Protein AF-A0A8T8S8I2-F1 (afdb_monomer_lite)

Structure (mmCIF, N/CA/C/O backbone):
data_AF-A0A8T8S8I2-F1
#
_entry.id   AF-A0A8T8S8I2-F1
#
loop_
_atom_site.group_PDB
_atom_site.id
_atom_site.type_symbol
_atom_site.label_atom_id
_atom_site.label_alt_id
_atom_site.label_comp_id
_atom_site.label_asym_id
_atom_site.label_entity_id
_atom_site.label_seq_id
_atom_site.pdbx_PDB_ins_code
_atom_site.Cartn_x
_atom_site.Cartn_y
_atom_site.Cartn_z
_atom_site.occupancy
_atom_site.B_iso_or_equiv
_atom_site.auth_seq_id
_atom_site.auth_comp_id
_atom_site.auth_asym_id
_atom_site.auth_atom_id
_atom_site.pdbx_PDB_model_num
ATOM 1 N N . MET A 1 1 ? 9.581 12.743 25.520 1.00 59.03 1 MET A N 1
ATOM 2 C CA . MET A 1 1 ? 9.947 11.608 24.639 1.00 59.03 1 MET A CA 1
ATOM 3 C C . MET A 1 1 ? 9.225 10.308 24.997 1.00 59.03 1 MET A C 1
ATOM 5 O O . MET A 1 1 ? 8.678 9.702 24.091 1.00 59.03 1 MET A O 1
ATOM 9 N N . GLN A 1 2 ? 9.148 9.907 26.272 1.00 69.62 2 GLN A N 1
ATOM 10 C CA . GLN A 1 2 ? 8.535 8.633 26.702 1.00 69.62 2 GLN A CA 1
ATOM 11 C C . GLN A 1 2 ? 7.046 8.480 26.317 1.00 69.62 2 GLN A C 1
ATOM 13 O O . GLN A 1 2 ? 6.654 7.479 25.734 1.00 69.62 2 GLN A O 1
ATOM 18 N N . LEU A 1 3 ? 6.253 9.548 26.459 1.00 76.06 3 LEU A N 1
ATOM 19 C CA . LEU A 1 3 ? 4.838 9.580 26.046 1.00 76.06 3 LEU A CA 1
ATOM 20 C C . LEU A 1 3 ? 4.598 9.309 24.545 1.00 76.06 3 LEU A C 1
ATOM 22 O O . LEU A 1 3 ? 3.548 8.788 24.175 1.00 76.06 3 LEU A O 1
ATOM 26 N N . LEU A 1 4 ? 5.549 9.663 23.669 1.00 72.94 4 LEU A N 1
ATOM 27 C CA . LEU A 1 4 ? 5.445 9.403 22.225 1.00 72.94 4 LEU A CA 1
ATOM 28 C C . LEU A 1 4 ? 5.717 7.931 21.903 1.00 72.94 4 LEU A C 1
ATOM 30 O O . LEU A 1 4 ? 5.032 7.356 21.061 1.0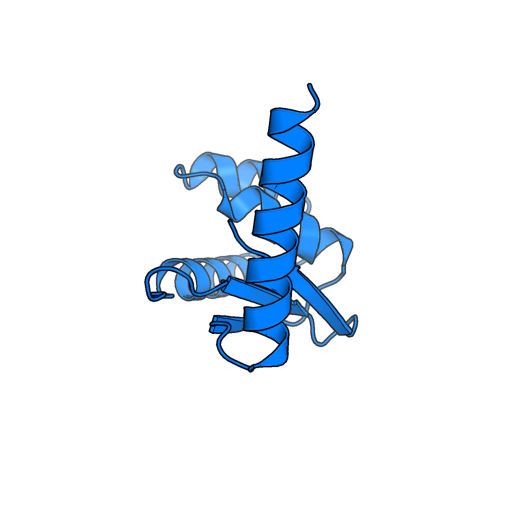0 72.94 4 LEU A O 1
ATOM 34 N N . GLN A 1 5 ? 6.677 7.320 22.598 1.00 73.44 5 GLN A N 1
ATOM 35 C CA . GLN A 1 5 ? 6.989 5.898 22.455 1.00 73.44 5 GLN A CA 1
ATOM 36 C C . GLN A 1 5 ? 5.830 5.027 22.959 1.00 73.44 5 GLN A C 1
ATOM 38 O O . GLN A 1 5 ? 5.426 4.098 22.266 1.00 73.44 5 GLN A O 1
ATOM 43 N N . ASP A 1 6 ? 5.212 5.393 24.085 1.00 78.00 6 ASP A N 1
ATOM 44 C CA . ASP A 1 6 ? 4.056 4.670 24.634 1.00 78.00 6 ASP A CA 1
ATOM 45 C C . ASP A 1 6 ? 2.813 4.768 23.742 1.00 78.00 6 ASP A C 1
ATOM 47 O O . ASP A 1 6 ? 1.999 3.842 23.694 1.00 78.00 6 ASP A O 1
ATOM 51 N N . LYS A 1 7 ? 2.641 5.896 23.040 1.00 73.31 7 LYS A N 1
ATOM 52 C CA . LYS A 1 7 ? 1.571 6.065 22.051 1.00 73.31 7 LYS A CA 1
ATOM 53 C C . LYS A 1 7 ? 1.829 5.200 20.817 1.00 73.31 7 LYS A C 1
ATOM 55 O O . LYS A 1 7 ? 0.919 4.514 20.366 1.00 73.31 7 LYS A O 1
ATOM 60 N N . ALA A 1 8 ? 3.061 5.200 20.307 1.00 67.56 8 ALA A N 1
ATOM 61 C CA . ALA A 1 8 ? 3.445 4.378 19.162 1.00 67.56 8 ALA A CA 1
ATOM 62 C C . ALA A 1 8 ? 3.309 2.874 19.457 1.00 67.56 8 ALA A C 1
ATOM 64 O O . ALA A 1 8 ? 2.792 2.136 18.625 1.00 67.56 8 ALA A O 1
ATOM 65 N N . ALA A 1 9 ? 3.704 2.428 20.654 1.00 71.75 9 ALA A N 1
ATOM 66 C CA . ALA A 1 9 ? 3.578 1.033 21.071 1.00 71.75 9 ALA A CA 1
ATOM 67 C C . ALA A 1 9 ? 2.112 0.580 21.167 1.00 71.75 9 ALA A C 1
ATOM 69 O O . ALA A 1 9 ? 1.771 -0.505 20.701 1.00 71.75 9 ALA A O 1
ATOM 70 N N . ARG A 1 10 ? 1.232 1.427 21.719 1.00 73.69 10 ARG A N 1
ATOM 71 C CA . ARG A 1 10 ? -0.212 1.152 21.775 1.00 73.69 10 ARG A CA 1
ATOM 72 C C . ARG A 1 10 ? -0.840 1.070 20.388 1.00 73.69 10 ARG A C 1
ATOM 74 O O . ARG A 1 10 ? -1.640 0.177 20.138 1.00 73.69 10 ARG A O 1
ATOM 81 N N . GLU A 1 11 ? -0.448 1.966 19.489 1.00 73.12 11 GLU A N 1
ATOM 82 C CA . GLU A 1 11 ? -0.952 1.965 18.117 1.00 73.12 11 GLU A CA 1
ATOM 83 C C . GLU A 1 11 ? -0.478 0.730 17.338 1.00 73.12 11 GLU A C 1
ATOM 85 O O . GLU A 1 11 ? -1.269 0.089 16.649 1.00 73.12 11 GLU A O 1
ATOM 90 N N . ALA A 1 12 ? 0.786 0.335 17.511 1.00 69.38 12 ALA A N 1
ATOM 91 C CA . ALA A 1 12 ? 1.329 -0.882 16.916 1.00 69.38 12 ALA A CA 1
ATOM 92 C C . ALA A 1 12 ? 0.630 -2.148 17.438 1.00 69.38 12 ALA A C 1
ATOM 94 O O . ALA A 1 12 ? 0.321 -3.038 16.649 1.00 69.38 12 ALA A O 1
ATOM 95 N N . ALA A 1 13 ? 0.340 -2.217 18.743 1.00 71.94 13 ALA A N 1
ATOM 96 C CA . ALA A 1 13 ? -0.408 -3.324 19.337 1.00 71.94 13 ALA A CA 1
ATOM 97 C C . ALA A 1 13 ? -1.838 -3.409 18.780 1.00 71.94 13 ALA A C 1
ATOM 99 O O . ALA A 1 13 ? -2.268 -4.488 18.381 1.00 71.94 13 ALA A O 1
ATOM 100 N N . ARG A 1 14 ? -2.532 -2.268 18.659 1.00 73.25 14 ARG A N 1
ATOM 101 C CA . ARG A 1 14 ? -3.882 -2.184 18.078 1.00 73.25 14 ARG A CA 1
ATOM 102 C C . ARG A 1 14 ? -3.915 -2.676 16.627 1.00 73.25 14 ARG A C 1
ATOM 104 O O . ARG A 1 14 ? -4.734 -3.521 16.277 1.00 73.25 14 ARG A O 1
ATOM 111 N N . ILE A 1 15 ? -2.998 -2.186 15.790 1.00 70.56 15 ILE A N 1
ATOM 112 C CA . ILE A 1 15 ? -2.891 -2.615 14.386 1.00 70.56 15 ILE A CA 1
ATOM 113 C C 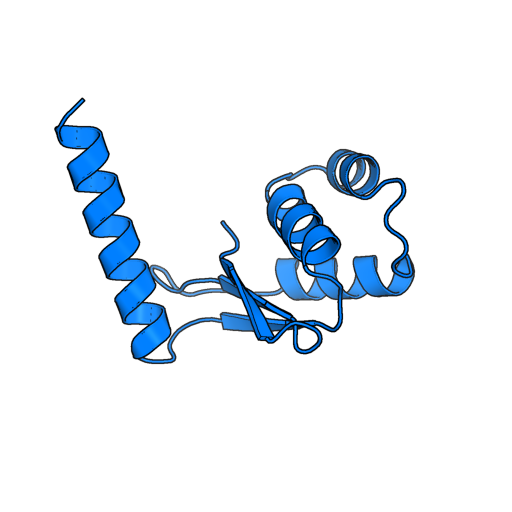. ILE A 1 15 ? -2.532 -4.107 14.301 1.00 70.56 15 ILE A C 1
ATOM 115 O O . ILE A 1 15 ? -3.073 -4.826 13.463 1.00 70.56 15 ILE A O 1
ATOM 119 N N . GLY A 1 16 ? -1.645 -4.583 15.179 1.00 68.38 16 GLY A N 1
ATOM 120 C CA . GLY A 1 16 ? -1.282 -5.995 15.277 1.00 68.38 16 GLY A CA 1
ATOM 121 C C . GLY A 1 16 ? -2.479 -6.892 15.593 1.00 68.38 16 GLY A C 1
ATOM 122 O O . GLY A 1 16 ? -2.688 -7.886 14.902 1.00 68.38 16 GLY A O 1
ATOM 123 N N . GLU A 1 17 ? -3.299 -6.528 16.580 1.00 69.19 17 GLU A N 1
ATOM 124 C CA . GLU A 1 17 ? -4.533 -7.251 16.910 1.00 69.19 17 GLU A CA 1
ATOM 125 C C . GLU A 1 17 ? -5.507 -7.282 15.724 1.00 69.19 17 GLU A C 1
ATOM 127 O O . GLU A 1 17 ? -6.024 -8.342 15.379 1.00 69.19 17 GLU A O 1
ATOM 132 N N . GLU A 1 18 ? -5.713 -6.161 15.033 1.00 65.31 18 GLU A N 1
ATOM 133 C CA . GLU A 1 18 ? -6.603 -6.099 13.863 1.00 65.31 18 GLU A CA 1
ATOM 134 C C . GLU A 1 18 ? -6.174 -7.015 12.718 1.00 65.31 18 GLU A C 1
ATOM 136 O O . GLU A 1 18 ? -7.022 -7.649 12.080 1.00 65.31 18 GLU A O 1
ATOM 141 N N . LEU A 1 19 ? -4.867 -7.100 12.468 1.00 67.62 19 LEU A N 1
ATOM 142 C CA . LEU A 1 19 ? -4.303 -8.024 11.489 1.00 67.62 19 LEU A CA 1
ATOM 143 C C . LEU A 1 19 ? -4.507 -9.483 11.924 1.00 67.62 19 LEU A C 1
ATOM 145 O O . LEU A 1 19 ? -4.886 -10.314 11.100 1.00 67.62 19 LEU A O 1
ATOM 149 N N . LEU A 1 20 ? -4.306 -9.790 13.209 1.00 65.19 20 LEU A N 1
ATOM 150 C CA . LEU A 1 20 ? -4.442 -11.143 13.760 1.00 65.19 20 LEU A CA 1
ATOM 151 C C . LEU A 1 20 ? -5.892 -11.647 13.767 1.00 65.19 20 LEU A C 1
ATOM 153 O O . LEU A 1 20 ? -6.128 -12.822 13.494 1.00 65.19 20 LEU A O 1
ATOM 157 N N . TYR A 1 21 ? -6.865 -10.772 14.031 1.00 67.81 21 TYR A N 1
ATOM 158 C CA . TYR A 1 21 ? -8.291 -11.124 14.019 1.00 67.81 21 TYR A CA 1
ATOM 159 C C . TYR A 1 21 ? -8.932 -11.044 12.623 1.00 67.81 21 TYR A C 1
ATOM 161 O O . TYR A 1 21 ? -10.150 -11.174 12.500 1.00 67.81 21 TYR A O 1
ATOM 169 N N . GLY A 1 22 ? -8.137 -10.840 11.563 1.00 64.25 22 GLY A N 1
ATOM 170 C CA . GLY A 1 22 ? -8.616 -10.844 10.177 1.00 64.25 22 GLY A CA 1
ATOM 171 C C . GLY A 1 22 ? -9.552 -9.682 9.840 1.00 64.25 22 GLY A C 1
ATOM 172 O O . GLY A 1 22 ? -10.342 -9.777 8.905 1.00 64.25 22 GLY A O 1
ATOM 173 N N . ASN A 1 23 ? -9.484 -8.587 10.599 1.00 75.44 23 ASN A N 1
ATOM 174 C CA . ASN A 1 23 ? -10.372 -7.446 10.415 1.00 75.44 23 ASN A CA 1
ATOM 175 C C . ASN A 1 23 ? -9.792 -6.403 9.447 1.00 75.44 23 ASN A C 1
ATOM 177 O O . ASN A 1 23 ? -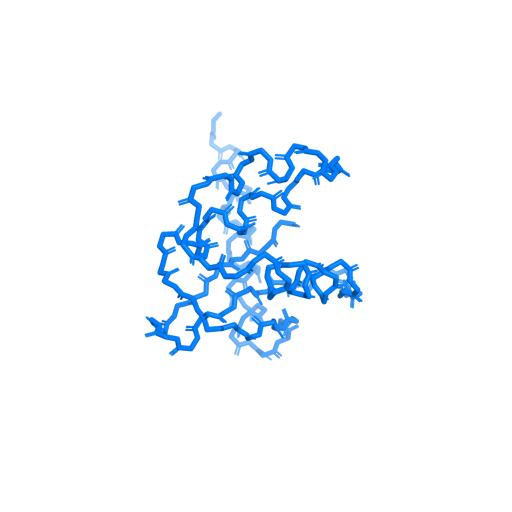10.436 -5.393 9.214 1.00 75.44 23 ASN A O 1
ATOM 181 N N . ALA A 1 24 ? 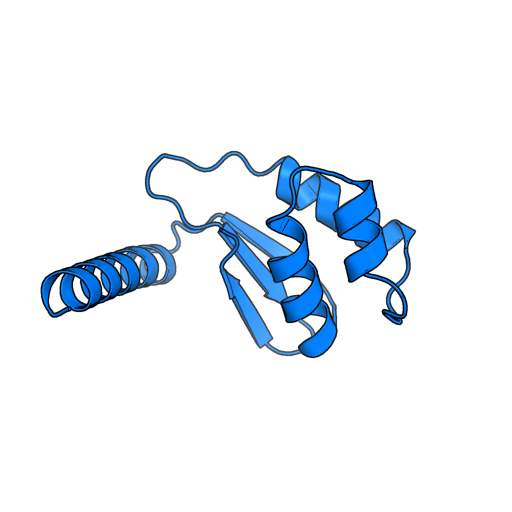-8.605 -6.598 8.870 1.00 82.50 24 ALA A N 1
ATOM 182 C CA . ALA A 1 24 ? -8.009 -5.635 7.941 1.00 82.50 24 ALA A CA 1
ATOM 183 C C . ALA A 1 24 ? -8.676 -5.647 6.552 1.00 82.50 24 ALA A C 1
ATOM 185 O O . ALA A 1 24 ? -9.036 -6.699 6.024 1.00 82.50 24 ALA A O 1
ATOM 186 N N . ALA A 1 25 ? -8.785 -4.474 5.924 1.00 86.88 25 ALA A N 1
ATOM 187 C CA . ALA A 1 25 ? -9.150 -4.367 4.514 1.00 86.88 25 ALA A CA 1
ATOM 188 C C . ALA A 1 25 ? -7.894 -4.550 3.655 1.00 86.88 25 ALA A C 1
ATOM 190 O O . ALA A 1 25 ? -6.959 -3.751 3.742 1.00 86.88 25 ALA A O 1
ATOM 191 N N . VAL A 1 26 ? -7.862 -5.608 2.846 1.00 89.12 26 VAL A N 1
ATOM 192 C CA . VAL A 1 26 ? -6.662 -6.012 2.102 1.00 89.12 26 VAL A CA 1
ATOM 193 C C . VAL A 1 26 ? -6.845 -5.771 0.608 1.00 89.12 26 VAL A C 1
ATOM 195 O O . VAL A 1 26 ? -7.801 -6.264 0.014 1.00 89.12 26 VAL A O 1
ATOM 198 N N . VAL A 1 27 ? -5.893 -5.072 -0.010 1.00 92.19 27 VAL A N 1
ATOM 199 C CA . VAL A 1 27 ? -5.720 -5.035 -1.468 1.00 92.19 27 VAL A CA 1
ATOM 200 C C . VAL A 1 27 ? -4.522 -5.897 -1.818 1.00 92.19 27 VAL A C 1
ATOM 202 O O . VAL A 1 27 ? -3.408 -5.651 -1.353 1.00 92.19 27 VAL A O 1
ATOM 205 N N . VAL A 1 28 ? -4.766 -6.927 -2.623 1.00 93.00 28 VAL A N 1
ATOM 206 C CA . VAL A 1 28 ? -3.730 -7.851 -3.080 1.00 93.00 28 VAL A CA 1
ATOM 207 C C . VAL A 1 28 ? -3.201 -7.378 -4.424 1.00 93.00 28 VAL A C 1
ATOM 209 O O . VAL A 1 28 ? -3.965 -7.147 -5.357 1.00 93.00 28 VAL A O 1
ATOM 212 N N . VAL A 1 29 ? -1.884 -7.265 -4.525 1.00 95.06 29 VAL A N 1
ATOM 213 C CA . VAL A 1 29 ? -1.177 -6.832 -5.726 1.00 95.06 29 VAL A CA 1
ATOM 214 C C . VAL A 1 29 ? -0.069 -7.809 -6.081 1.00 95.06 29 VAL A C 1
ATOM 216 O O . VAL A 1 29 ? 0.434 -8.552 -5.247 1.00 95.06 29 VAL A O 1
ATOM 219 N N . ASP A 1 30 ? 0.352 -7.778 -7.330 1.00 94.69 30 ASP A N 1
ATOM 220 C CA . ASP A 1 30 ? 1.556 -8.438 -7.814 1.00 94.69 30 ASP A CA 1
ATOM 221 C C . ASP A 1 30 ? 2.589 -7.355 -8.162 1.00 94.69 30 ASP A C 1
ATOM 223 O O . ASP A 1 30 ? 2.489 -6.711 -9.205 1.00 94.69 30 ASP A O 1
ATOM 227 N N . MET A 1 31 ? 3.524 -7.072 -7.247 1.00 94.69 31 MET A N 1
ATOM 228 C CA . MET A 1 31 ? 4.616 -6.114 -7.473 1.00 94.69 31 MET A CA 1
ATOM 229 C C . MET A 1 31 ? 5.842 -6.418 -6.608 1.00 94.69 31 MET A C 1
ATOM 231 O O . MET A 1 31 ? 5.749 -7.059 -5.558 1.00 94.69 31 MET A O 1
ATOM 235 N N . SER A 1 32 ? 7.014 -5.935 -7.026 1.00 95.06 32 SER A N 1
ATOM 236 C CA . SER A 1 32 ? 8.245 -6.073 -6.233 1.00 95.06 32 SER A CA 1
ATOM 237 C C . SER A 1 32 ? 8.150 -5.343 -4.883 1.00 95.06 32 SER A C 1
ATOM 239 O O . SER A 1 32 ? 7.410 -4.367 -4.752 1.00 95.06 32 SER A O 1
ATOM 241 N N . TRP A 1 33 ? 8.937 -5.765 -3.886 1.00 93.75 33 TRP A N 1
ATOM 242 C CA . TRP A 1 33 ? 8.973 -5.090 -2.581 1.00 93.75 33 TRP A CA 1
ATOM 243 C C . TRP A 1 33 ? 9.351 -3.594 -2.674 1.00 93.75 33 TRP A C 1
ATOM 245 O O . TRP A 1 33 ? 8.627 -2.782 -2.097 1.00 93.75 33 TRP A O 1
ATOM 255 N N . PRO A 1 34 ? 10.384 -3.177 -3.441 1.00 95.00 34 PRO A N 1
ATOM 256 C CA . PRO A 1 34 ? 10.676 -1.754 -3.637 1.00 95.00 34 PRO A CA 1
ATOM 257 C C . PRO A 1 34 ? 9.502 -0.966 -4.229 1.00 95.00 34 PRO A C 1
ATOM 259 O O . PRO A 1 34 ? 9.231 0.155 -3.794 1.00 95.00 34 PRO A O 1
ATOM 262 N N . THR A 1 35 ? 8.781 -1.554 -5.191 1.00 95.56 35 THR A N 1
ATOM 263 C CA . THR A 1 35 ? 7.588 -0.922 -5.764 1.00 95.56 35 THR A CA 1
ATOM 264 C C . THR A 1 35 ? 6.476 -0.797 -4.729 1.00 95.56 35 THR A C 1
ATOM 266 O O . THR A 1 35 ? 5.886 0.272 -4.615 1.00 95.56 35 THR A O 1
ATOM 269 N N . LEU A 1 36 ? 6.227 -1.850 -3.945 1.00 94.81 36 LEU A N 1
ATOM 270 C CA . LEU A 1 36 ? 5.197 -1.873 -2.908 1.00 94.81 36 LEU A CA 1
ATOM 271 C C . LEU A 1 36 ? 5.422 -0.792 -1.852 1.00 94.81 36 LEU A C 1
ATOM 273 O O . LEU A 1 36 ? 4.498 -0.055 -1.519 1.00 94.81 36 LEU A O 1
ATOM 277 N N . GLN A 1 37 ? 6.658 -0.655 -1.364 1.00 93.69 37 GLN A N 1
ATOM 278 C CA . GLN A 1 37 ? 7.004 0.379 -0.388 1.00 93.69 37 GLN A CA 1
ATOM 279 C C . GLN A 1 37 ? 6.799 1.782 -0.961 1.00 93.69 37 GLN A C 1
ATOM 281 O O . GLN A 1 37 ? 6.236 2.653 -0.294 1.00 93.69 37 GLN A O 1
ATOM 286 N N . ARG A 1 38 ? 7.245 2.003 -2.204 1.00 94.75 38 ARG A N 1
ATOM 287 C CA . ARG A 1 38 ? 7.118 3.297 -2.879 1.00 94.75 38 ARG A CA 1
ATOM 288 C C . ARG A 1 38 ? 5.656 3.650 -3.130 1.00 94.75 38 ARG A C 1
ATOM 290 O O . ARG A 1 38 ? 5.255 4.762 -2.812 1.00 94.75 38 ARG A O 1
ATOM 297 N N . PHE A 1 39 ? 4.865 2.696 -3.613 1.00 95.19 39 PHE A N 1
ATOM 298 C CA . PHE A 1 39 ? 3.433 2.858 -3.840 1.00 95.19 39 PHE A CA 1
ATOM 299 C C . PHE A 1 39 ? 2.692 3.163 -2.536 1.00 95.19 39 PHE A C 1
ATOM 301 O O . PHE A 1 39 ? 1.997 4.170 -2.450 1.00 95.19 39 PHE A O 1
ATOM 308 N N . GLY A 1 40 ? 2.896 2.345 -1.498 1.00 93.12 40 GLY A N 1
ATOM 309 C CA . GLY A 1 40 ? 2.255 2.536 -0.196 1.00 93.12 40 GLY A CA 1
ATOM 310 C C . GLY A 1 40 ? 2.604 3.879 0.450 1.00 93.12 40 GLY A C 1
ATOM 311 O O . GLY A 1 40 ? 1.742 4.525 1.042 1.00 93.12 40 GLY A O 1
ATOM 312 N N . SER A 1 41 ? 3.844 4.346 0.275 1.00 91.69 41 SER A N 1
ATOM 313 C CA . SER A 1 41 ? 4.266 5.680 0.722 1.00 91.69 41 SER A CA 1
ATOM 314 C C . SER A 1 41 ? 3.637 6.795 -0.120 1.00 91.69 41 SER A C 1
ATOM 316 O O . SER A 1 41 ? 3.195 7.803 0.422 1.00 91.69 41 SER A O 1
ATOM 318 N N . ALA A 1 42 ? 3.558 6.620 -1.442 1.00 92.69 42 ALA A N 1
ATOM 319 C CA . ALA A 1 42 ? 2.962 7.596 -2.350 1.00 92.69 42 ALA A CA 1
ATOM 320 C C . ALA A 1 42 ? 1.450 7.765 -2.121 1.00 92.69 42 ALA A C 1
ATOM 322 O O . ALA A 1 42 ? 0.933 8.865 -2.303 1.00 92.69 42 ALA A O 1
ATOM 323 N N . CYS A 1 43 ? 0.746 6.728 -1.652 1.00 90.81 43 CYS A N 1
ATOM 324 C CA . CYS A 1 43 ? -0.667 6.810 -1.262 1.00 90.81 43 CYS A CA 1
ATOM 325 C C . CYS A 1 43 ? -0.949 7.789 -0.106 1.00 90.81 43 CYS A C 1
ATOM 327 O O . CYS A 1 43 ? -2.102 8.149 0.097 1.00 90.81 43 CYS A O 1
ATOM 329 N N . GLN A 1 44 ? 0.070 8.260 0.625 1.00 84.38 44 GLN A N 1
ATOM 330 C CA . GLN A 1 44 ? -0.079 9.329 1.629 1.00 84.38 44 GLN A CA 1
ATOM 331 C C . GLN A 1 44 ? -0.398 10.695 1.021 1.00 84.38 44 GLN A C 1
ATOM 333 O O . GLN A 1 44 ? -0.787 11.615 1.738 1.00 84.38 44 GLN A O 1
ATOM 338 N N . GLN A 1 45 ? -0.163 10.860 -0.280 1.00 87.69 45 GLN A N 1
ATOM 339 C CA . GLN A 1 45 ? -0.259 12.151 -0.939 1.00 87.69 45 GLN A CA 1
ATOM 340 C C . GLN A 1 45 ? -1.679 12.376 -1.458 1.00 87.69 45 GLN A C 1
ATOM 342 O O . GLN A 1 45 ? -2.192 11.598 -2.263 1.00 87.69 45 GLN A O 1
ATOM 347 N N . SER A 1 46 ? -2.293 13.480 -1.030 1.00 76.56 46 SER A N 1
ATOM 348 C CA . SER A 1 46 ? -3.629 13.902 -1.475 1.00 76.56 46 SER A CA 1
ATOM 349 C C . SER A 1 46 ? -3.651 14.320 -2.948 1.00 76.56 46 SER A C 1
ATOM 351 O O . SER A 1 46 ? -4.685 14.249 -3.606 1.00 76.56 46 SER A O 1
ATOM 353 N N . GLU A 1 47 ? -2.515 14.791 -3.466 1.00 87.88 47 GLU A N 1
ATOM 354 C CA . GLU A 1 47 ? -2.390 15.298 -4.828 1.00 87.88 47 GLU A CA 1
ATOM 355 C C . GLU A 1 47 ? -1.914 14.213 -5.796 1.00 87.88 47 GLU A C 1
ATOM 357 O O . GLU A 1 47 ? -0.804 13.686 -5.689 1.00 87.88 47 GLU A O 1
ATOM 362 N N . ASP A 1 48 ? -2.725 13.951 -6.822 1.00 87.88 48 ASP A N 1
ATOM 363 C CA . ASP A 1 48 ? -2.423 12.961 -7.859 1.00 87.88 48 ASP A CA 1
ATOM 364 C C . ASP A 1 48 ? -1.100 13.203 -8.574 1.00 87.88 48 ASP A C 1
ATOM 366 O O . ASP A 1 48 ? -0.386 12.256 -8.900 1.00 87.88 48 ASP A O 1
ATOM 370 N N . ARG A 1 49 ? -0.752 14.468 -8.807 1.00 91.69 49 ARG A N 1
ATOM 371 C CA . ARG A 1 49 ? 0.513 14.818 -9.448 1.00 91.69 49 ARG A CA 1
ATOM 372 C C . ARG A 1 49 ? 1.705 14.339 -8.619 1.00 91.69 49 ARG A C 1
ATOM 374 O O . ARG A 1 49 ? 2.598 13.700 -9.165 1.00 91.69 49 ARG A O 1
ATOM 381 N N . VAL A 1 50 ? 1.674 14.587 -7.310 1.00 91.56 50 VAL A N 1
ATOM 382 C CA . VAL A 1 50 ? 2.753 14.211 -6.386 1.00 91.56 50 VAL A CA 1
ATOM 383 C C . VAL A 1 50 ? 2.894 12.691 -6.314 1.00 91.56 50 VAL A C 1
ATOM 385 O O . VAL A 1 50 ? 4.011 12.176 -6.330 1.00 91.56 50 VAL A O 1
ATOM 388 N N . PHE A 1 51 ? 1.779 11.954 -6.317 1.00 93.44 51 PHE A N 1
ATOM 389 C CA . PHE A 1 51 ? 1.817 10.494 -6.411 1.00 93.44 51 PHE A CA 1
ATOM 390 C C . PHE A 1 51 ? 2.573 10.022 -7.662 1.00 93.44 51 PHE A C 1
ATOM 392 O O . PHE A 1 51 ? 3.462 9.175 -7.568 1.00 93.44 51 PHE A O 1
ATOM 399 N N . TRP A 1 52 ? 2.246 10.567 -8.837 1.00 94.12 52 TRP A N 1
ATOM 400 C CA . TRP A 1 52 ? 2.878 10.142 -10.089 1.00 94.12 52 TRP A CA 1
ATOM 401 C C . TRP A 1 52 ? 4.349 10.545 -10.185 1.00 94.12 52 TRP A C 1
ATOM 403 O O . TRP A 1 52 ? 5.138 9.781 -10.744 1.00 94.12 52 TRP A O 1
ATOM 413 N N . ASP A 1 53 ? 4.727 11.677 -9.591 1.00 94.06 53 ASP A N 1
ATOM 414 C CA . ASP A 1 53 ? 6.125 12.091 -9.471 1.00 94.06 53 ASP A CA 1
ATOM 415 C C . ASP A 1 53 ? 6.915 11.105 -8.589 1.00 94.06 53 ASP A C 1
ATOM 417 O O . ASP A 1 53 ? 8.011 10.681 -8.959 1.00 94.06 53 ASP A O 1
ATOM 421 N N . LEU A 1 54 ? 6.336 10.645 -7.472 1.00 92.81 54 LEU A N 1
ATOM 422 C CA . LEU A 1 54 ? 6.948 9.622 -6.611 1.00 92.81 54 LEU A CA 1
ATOM 423 C C . LEU A 1 54 ? 7.035 8.250 -7.287 1.00 92.81 54 LEU A C 1
ATOM 425 O O . LEU A 1 54 ? 7.974 7.497 -7.030 1.00 92.81 54 LEU A O 1
ATOM 429 N N . MET A 1 55 ? 6.084 7.923 -8.160 1.00 94.75 55 MET A N 1
ATOM 430 C CA . MET A 1 55 ? 6.063 6.672 -8.922 1.00 94.75 55 MET A CA 1
ATOM 431 C C . MET A 1 55 ? 6.916 6.716 -10.199 1.00 94.75 55 MET A C 1
ATOM 433 O O . MET A 1 55 ? 7.009 5.710 -10.909 1.00 94.75 55 MET A O 1
ATOM 437 N N . ALA A 1 56 ? 7.580 7.837 -10.495 1.00 93.19 56 ALA A N 1
ATOM 438 C CA . ALA A 1 56 ? 8.459 7.947 -11.650 1.00 93.19 56 ALA A CA 1
ATOM 439 C C . ALA A 1 56 ? 9.588 6.894 -11.612 1.00 93.19 56 ALA A C 1
ATOM 441 O O . ALA A 1 56 ? 10.198 6.616 -10.575 1.00 93.19 56 ALA A O 1
ATOM 442 N N . GLY A 1 57 ? 9.856 6.276 -12.767 1.00 91.00 57 GLY A N 1
ATOM 443 C CA . GLY A 1 57 ? 10.898 5.254 -12.920 1.00 91.00 57 GLY A CA 1
ATOM 444 C C . GLY A 1 57 ? 10.569 3.884 -12.314 1.00 91.00 57 GLY A C 1
ATOM 445 O O . GLY A 1 57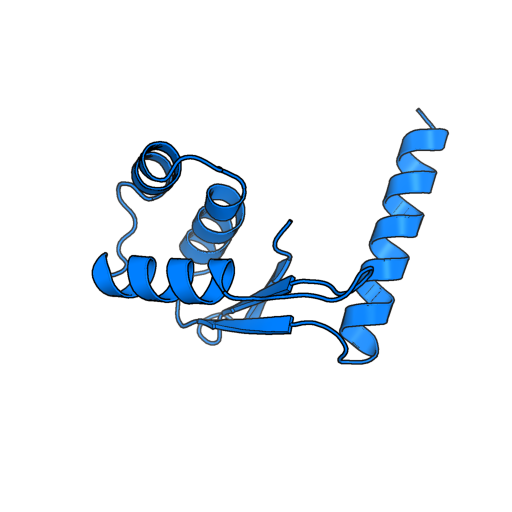 ? 11.428 3.006 -12.312 1.00 91.00 57 GLY A O 1
ATOM 446 N N . VAL A 1 58 ? 9.354 3.675 -11.801 1.00 93.50 58 VAL A N 1
ATOM 447 C CA . VAL A 1 58 ? 8.878 2.336 -11.432 1.00 93.50 58 VAL A CA 1
ATOM 448 C C . VAL A 1 58 ? 8.635 1.519 -12.703 1.00 93.50 58 VAL A C 1
ATOM 450 O O . VAL A 1 58 ? 8.041 2.014 -13.654 1.00 93.50 58 VAL A O 1
ATOM 453 N N . ALA A 1 59 ? 9.109 0.270 -12.710 1.00 89.94 59 ALA A N 1
ATOM 454 C CA . ALA A 1 59 ? 9.027 -0.620 -13.871 1.00 89.94 59 ALA A CA 1
ATOM 455 C C . ALA A 1 59 ? 7.625 -1.212 -14.113 1.00 89.94 59 ALA A C 1
ATOM 457 O O . ALA A 1 59 ? 7.385 -1.782 -15.172 1.00 89.94 59 ALA A O 1
ATOM 458 N N . GLU A 1 60 ? 6.717 -1.104 -13.140 1.00 92.00 60 GLU A N 1
ATOM 459 C CA . GLU A 1 60 ? 5.336 -1.573 -13.279 1.00 92.00 60 GLU A CA 1
ATOM 460 C C . GLU A 1 60 ? 4.540 -0.715 -14.270 1.00 92.00 60 GLU A C 1
ATOM 462 O O . GLU A 1 60 ? 4.759 0.492 -14.407 1.00 92.00 60 GLU A O 1
ATOM 467 N N . ASP A 1 61 ? 3.570 -1.349 -14.926 1.00 93.56 61 ASP A N 1
ATOM 468 C CA . ASP A 1 61 ? 2.696 -0.698 -15.895 1.00 93.56 61 ASP A CA 1
ATOM 469 C C . ASP A 1 61 ? 1.871 0.445 -15.267 1.00 93.56 61 ASP A C 1
ATOM 471 O O . ASP A 1 61 ? 1.294 0.314 -14.183 1.00 93.56 61 ASP A O 1
ATOM 475 N N . LYS A 1 62 ? 1.787 1.590 -15.957 1.00 92.31 62 LYS A N 1
ATOM 476 C CA . LYS A 1 62 ? 1.104 2.783 -15.428 1.00 92.31 62 LYS A CA 1
ATOM 477 C C . LYS A 1 62 ? -0.401 2.584 -15.270 1.00 92.31 62 LYS A C 1
ATOM 479 O O . LYS A 1 62 ? -0.980 3.147 -14.336 1.00 92.31 62 LYS A O 1
ATOM 484 N N . ASP A 1 63 ? -1.041 1.827 -16.155 1.00 94.38 63 ASP A N 1
ATOM 485 C CA . ASP A 1 63 ? -2.480 1.577 -16.074 1.00 94.38 63 ASP A CA 1
ATOM 486 C C . ASP A 1 63 ? -2.792 0.605 -14.936 1.00 94.38 63 ASP A C 1
ATOM 488 O O . ASP A 1 63 ? -3.750 0.822 -14.187 1.00 94.38 63 ASP A O 1
ATOM 492 N N . TYR A 1 64 ? -1.925 -0.383 -14.720 1.00 94.50 64 TYR A N 1
ATOM 493 C CA . TYR A 1 64 ? -1.963 -1.246 -13.545 1.00 94.50 64 TYR A CA 1
ATOM 494 C C . TYR A 1 64 ? -1.825 -0.453 -12.237 1.00 94.50 64 TYR A C 1
ATOM 496 O O . TYR A 1 64 ? -2.679 -0.565 -11.355 1.00 94.50 64 TYR A O 1
ATOM 504 N N . LEU A 1 65 ? -0.825 0.431 -12.130 1.00 94.50 65 LEU A N 1
ATOM 505 C CA . LEU A 1 65 ? -0.655 1.301 -10.959 1.00 94.50 65 LEU A CA 1
ATOM 506 C C . LEU A 1 65 ? -1.873 2.212 -10.734 1.00 94.50 65 LEU A C 1
ATOM 508 O O . LEU A 1 65 ? -2.299 2.414 -9.595 1.00 94.50 65 LEU A O 1
ATOM 512 N N . ARG A 1 66 ? -2.474 2.736 -11.811 1.00 94.81 66 ARG A N 1
ATOM 513 C CA . ARG A 1 66 ? -3.684 3.568 -11.730 1.00 94.81 66 ARG A CA 1
ATOM 514 C C . ARG A 1 66 ? -4.883 2.766 -11.229 1.00 94.81 66 ARG A C 1
ATOM 516 O O . ARG A 1 66 ? -5.669 3.288 -10.441 1.00 94.81 66 ARG A O 1
ATOM 523 N N . LYS A 1 67 ? -5.027 1.517 -11.678 1.00 94.88 67 LYS A N 1
ATOM 524 C CA . LYS A 1 67 ? -6.083 0.611 -11.216 1.00 94.88 67 LYS A CA 1
ATOM 525 C C . LYS A 1 67 ? -5.958 0.357 -9.715 1.00 94.88 67 LYS A C 1
ATOM 527 O O . LYS A 1 67 ? -6.929 0.579 -9.000 1.00 94.88 67 LYS A O 1
ATOM 532 N N . ILE A 1 68 ? -4.766 -0.009 -9.241 1.00 94.19 68 ILE A N 1
ATOM 533 C CA . ILE A 1 68 ? -4.527 -0.256 -7.812 1.00 94.19 68 ILE A CA 1
ATOM 534 C C . ILE A 1 68 ? -4.817 1.002 -6.993 1.00 94.19 68 ILE A C 1
ATOM 536 O O . ILE A 1 68 ? -5.455 0.908 -5.951 1.00 94.19 68 ILE A O 1
ATOM 540 N N . ARG A 1 69 ? -4.404 2.190 -7.459 1.00 92.31 69 ARG A N 1
ATOM 541 C CA . ARG A 1 69 ? -4.668 3.439 -6.727 1.00 92.31 69 ARG A CA 1
ATOM 542 C C . ARG A 1 69 ? -6.163 3.674 -6.540 1.00 92.31 69 ARG A C 1
ATOM 544 O O . ARG A 1 69 ? -6.594 3.923 -5.426 1.00 92.31 69 ARG A O 1
ATOM 551 N N . ARG A 1 70 ? -6.959 3.487 -7.595 1.00 92.38 70 ARG A N 1
ATOM 552 C CA . ARG A 1 70 ? -8.424 3.587 -7.504 1.00 92.38 70 ARG A CA 1
ATOM 553 C C . ARG A 1 70 ? -9.022 2.569 -6.540 1.00 92.38 70 ARG A C 1
ATOM 555 O O . ARG A 1 70 ? -9.955 2.909 -5.825 1.00 92.38 70 ARG A O 1
ATOM 562 N N . GLU A 1 71 ? -8.513 1.338 -6.532 1.00 92.31 71 GLU A N 1
ATOM 563 C CA . GLU A 1 71 ? -8.962 0.319 -5.579 1.00 92.31 71 GLU A CA 1
ATOM 564 C C . GLU A 1 71 ? -8.637 0.724 -4.141 1.00 92.31 71 GLU A C 1
ATOM 566 O O . GLU A 1 71 ? -9.513 0.630 -3.289 1.00 92.31 71 GLU A O 1
ATOM 571 N N . VAL A 1 72 ? -7.430 1.244 -3.891 1.00 91.00 72 VAL A N 1
ATOM 572 C CA . VAL A 1 72 ? -7.004 1.764 -2.583 1.00 91.00 72 VAL A CA 1
ATOM 573 C C . VAL A 1 72 ? -7.854 2.956 -2.134 1.00 91.00 72 VAL A C 1
ATOM 575 O O . VAL A 1 72 ? -8.296 2.986 -0.985 1.00 91.00 72 VAL A O 1
ATOM 578 N N . ASP A 1 73 ? -8.126 3.904 -3.030 1.00 89.19 73 ASP A N 1
ATOM 579 C CA . ASP A 1 73 ? -8.938 5.093 -2.744 1.00 89.19 73 ASP A CA 1
ATOM 580 C C . ASP A 1 73 ? -10.413 4.734 -2.490 1.00 89.19 73 ASP A C 1
ATOM 582 O O . ASP A 1 73 ? -11.109 5.419 -1.742 1.00 89.19 73 ASP A O 1
ATOM 586 N N . ALA A 1 74 ? -10.894 3.639 -3.086 1.00 89.75 74 ALA A N 1
ATOM 587 C CA . ALA A 1 74 ? -12.249 3.134 -2.893 1.00 89.75 74 ALA A CA 1
ATOM 588 C C . ALA A 1 74 ? -12.423 2.313 -1.603 1.00 89.75 74 ALA A C 1
ATOM 590 O O . ALA A 1 74 ? -13.560 1.982 -1.250 1.00 89.75 74 ALA A O 1
ATOM 591 N N . ILE A 1 75 ? -11.341 1.970 -0.887 1.00 87.19 75 ILE A N 1
ATOM 592 C CA . ILE A 1 75 ? -11.457 1.226 0.371 1.00 87.19 75 ILE A CA 1
ATOM 593 C C . ILE A 1 75 ? -12.079 2.127 1.439 1.00 87.19 75 ILE A C 1
ATOM 595 O O . ILE A 1 75 ? -11.428 3.001 2.013 1.00 87.19 75 ILE A O 1
ATOM 599 N N . VAL A 1 76 ? -13.328 1.833 1.788 1.00 82.12 76 VAL A N 1
ATOM 600 C CA . VAL A 1 76 ? -13.980 2.392 2.972 1.00 82.12 76 VAL A CA 1
ATOM 601 C C . VAL A 1 76 ? -13.690 1.478 4.159 1.00 82.12 76 VAL A C 1
ATOM 603 O O . VAL A 1 76 ? -14.212 0.367 4.233 1.00 82.12 76 VAL A O 1
ATOM 606 N N . VAL A 1 77 ? -12.861 1.945 5.093 1.00 81.81 77 VAL A N 1
ATOM 607 C CA . VAL A 1 77 ? -12.579 1.238 6.351 1.00 81.81 77 VAL A CA 1
ATOM 608 C C . VAL A 1 77 ? -13.392 1.795 7.511 1.00 81.81 77 VAL A C 1
ATOM 610 O O . VAL A 1 77 ? -13.662 2.994 7.591 1.00 81.81 77 VAL A O 1
ATOM 613 N N . LYS A 1 78 ? -13.784 0.915 8.435 1.00 80.44 78 LYS A N 1
ATOM 614 C CA . LYS A 1 78 ? -14.404 1.321 9.703 1.00 80.44 78 LYS A CA 1
ATOM 615 C C . LYS A 1 78 ? -13.385 2.054 10.584 1.00 80.44 78 LYS A C 1
ATOM 617 O O . LYS A 1 78 ? -12.175 1.893 10.431 1.00 80.44 78 LYS A O 1
ATOM 622 N N . ALA A 1 79 ? -13.874 2.838 11.546 1.00 72.12 79 ALA A N 1
ATOM 623 C CA . ALA A 1 79 ? -13.010 3.406 12.577 1.00 72.12 79 ALA A CA 1
ATOM 624 C C . ALA A 1 79 ? -12.280 2.269 13.310 1.00 72.12 79 ALA A C 1
ATOM 626 O O . ALA A 1 79 ? -12.924 1.365 13.840 1.00 72.12 79 ALA A O 1
ATOM 627 N N . GLY A 1 80 ? -10.948 2.309 13.303 1.00 69.88 80 GLY A N 1
ATOM 628 C CA . GLY A 1 80 ? -10.128 1.236 13.861 1.00 69.88 80 GLY A CA 1
ATOM 629 C C . GLY A 1 80 ? -10.043 -0.013 12.979 1.00 69.88 80 GLY A C 1
ATOM 630 O O . GLY A 1 80 ? -10.059 -1.119 13.493 1.00 69.88 80 GLY A O 1
ATOM 631 N N . GLN A 1 81 ? -10.024 0.141 11.656 1.00 78.62 81 GLN A N 1
ATOM 632 C CA . GLN A 1 81 ? -9.744 -0.950 10.727 1.00 78.62 81 GLN A CA 1
ATOM 633 C C . GLN A 1 81 ? -8.521 -0.601 9.873 1.00 78.62 81 GLN A C 1
ATOM 635 O O . GLN A 1 81 ? -8.535 0.378 9.124 1.00 78.62 81 GLN A O 1
ATOM 640 N N . ALA A 1 82 ? -7.463 -1.406 9.976 1.00 81.94 82 ALA A N 1
ATOM 641 C CA . ALA A 1 82 ? -6.262 -1.245 9.164 1.00 81.94 82 ALA A CA 1
ATOM 642 C C . ALA A 1 82 ? -6.517 -1.506 7.666 1.00 81.94 82 ALA A C 1
ATOM 644 O O . ALA A 1 82 ? -7.270 -2.407 7.284 1.00 81.94 82 ALA A O 1
ATOM 645 N N . ARG A 1 83 ? -5.826 -0.740 6.814 1.00 87.75 83 ARG A N 1
ATOM 646 C CA . ARG A 1 83 ? -5.715 -0.984 5.370 1.00 87.75 83 ARG A CA 1
ATOM 647 C C . ARG A 1 83 ? -4.371 -1.641 5.083 1.00 87.75 83 ARG A C 1
ATOM 649 O O . ARG A 1 83 ? -3.335 -1.138 5.511 1.00 87.75 83 ARG A O 1
ATOM 656 N N . LEU A 1 84 ? -4.375 -2.749 4.353 1.00 89.38 84 LEU A N 1
ATOM 657 C CA . LEU A 1 84 ? -3.174 -3.508 4.023 1.00 89.38 84 LEU A CA 1
ATOM 658 C C . LEU A 1 84 ? -3.028 -3.628 2.509 1.00 89.38 84 LEU A C 1
ATOM 660 O O . LEU A 1 84 ? -3.897 -4.177 1.838 1.00 89.38 84 LEU A O 1
ATOM 664 N N . LEU A 1 85 ? -1.899 -3.172 1.979 1.00 92.88 85 LEU A N 1
ATOM 665 C CA . LEU A 1 85 ? -1.487 -3.462 0.613 1.00 92.88 85 LEU A CA 1
ATOM 666 C C . LEU A 1 85 ? -0.546 -4.667 0.636 1.00 92.88 85 LEU A C 1
ATOM 668 O O . LEU A 1 85 ? 0.593 -4.557 1.085 1.00 92.88 85 LEU A O 1
ATOM 672 N N . TYR A 1 86 ? -1.020 -5.823 0.193 1.00 93.62 86 TYR A N 1
ATOM 673 C CA . TYR A 1 86 ? -0.283 -7.083 0.252 1.00 93.62 86 TYR A CA 1
ATOM 674 C C . TYR A 1 86 ? 0.215 -7.496 -1.131 1.00 93.62 86 TYR A C 1
ATOM 676 O O . TYR A 1 86 ? -0.571 -7.583 -2.068 1.00 93.62 86 TYR A O 1
ATOM 684 N N . SER A 1 87 ? 1.512 -7.780 -1.263 1.00 95.69 87 SER A N 1
ATOM 685 C CA . SER A 1 87 ? 2.084 -8.306 -2.500 1.00 95.69 87 SER A CA 1
ATOM 686 C C . SER A 1 87 ? 2.173 -9.827 -2.481 1.00 95.69 87 SER A C 1
ATOM 688 O O . SER A 1 87 ? 2.929 -10.396 -1.692 1.00 95.69 87 SER A O 1
ATOM 690 N N . SER A 1 88 ? 1.481 -10.478 -3.416 1.00 93.31 88 SER A N 1
ATOM 691 C CA . SER A 1 88 ? 1.574 -11.923 -3.644 1.00 93.31 88 SER A CA 1
ATOM 692 C C . SER A 1 88 ? 2.924 -12.351 -4.232 1.00 93.31 88 SER A C 1
ATOM 694 O O . SER A 1 88 ? 3.334 -13.490 -4.033 1.00 93.31 88 SER A O 1
ATOM 696 N N . ARG A 1 89 ? 3.649 -11.446 -4.910 1.00 92.44 89 ARG A N 1
ATOM 697 C CA . ARG A 1 89 ? 4.967 -11.727 -5.516 1.00 92.44 89 ARG A CA 1
ATOM 698 C C . ARG A 1 89 ? 6.048 -12.005 -4.479 1.00 92.44 89 ARG A C 1
ATOM 700 O O . ARG A 1 89 ? 6.966 -12.778 -4.731 1.00 92.44 89 ARG A O 1
ATOM 707 N N . VAL A 1 90 ? 5.990 -11.288 -3.359 1.00 92.12 90 VAL A N 1
ATOM 708 C CA . VAL A 1 90 ? 7.045 -11.287 -2.334 1.00 92.12 90 VAL A CA 1
ATOM 709 C C . VAL A 1 90 ? 6.552 -11.742 -0.964 1.00 92.12 90 VAL A C 1
ATOM 711 O O . VAL A 1 90 ? 7.353 -11.733 -0.033 1.00 92.12 90 VAL A O 1
ATOM 714 N N . ASP A 1 91 ? 5.271 -12.108 -0.845 1.00 91.88 91 ASP A N 1
ATOM 715 C CA . ASP A 1 91 ? 4.617 -12.526 0.403 1.00 91.88 91 ASP A CA 1
ATOM 716 C C . ASP A 1 91 ? 4.838 -11.512 1.542 1.00 91.88 91 ASP A C 1
ATOM 718 O O . ASP A 1 91 ? 5.358 -11.810 2.618 1.00 91.88 91 ASP A O 1
ATOM 722 N N . ARG A 1 92 ? 4.546 -10.235 1.253 1.00 90.38 92 ARG A N 1
ATOM 723 C CA . ARG A 1 92 ? 4.723 -9.124 2.206 1.00 90.38 92 ARG A CA 1
ATOM 724 C C . ARG A 1 92 ? 3.642 -8.072 2.066 1.00 90.38 92 ARG A C 1
ATOM 726 O O . ARG A 1 92 ? 3.220 -7.747 0.960 1.00 90.38 92 ARG A O 1
ATOM 733 N N . GLY A 1 93 ? 3.267 -7.481 3.198 1.00 89.38 93 GLY A N 1
ATOM 734 C CA . GLY A 1 93 ? 2.30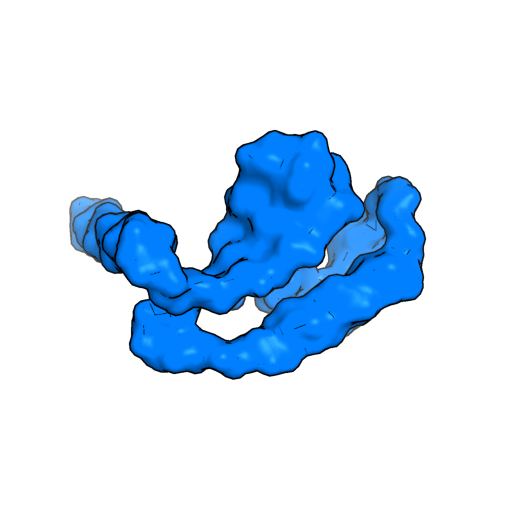7 -6.387 3.277 1.00 89.38 93 GLY A CA 1
ATOM 735 C C . GLY A 1 93 ? 2.924 -5.047 3.670 1.00 89.38 93 GLY A C 1
ATOM 736 O O . GLY A 1 93 ? 3.916 -4.987 4.396 1.00 89.38 93 GLY A O 1
ATOM 737 N N . PHE A 1 94 ? 2.305 -3.969 3.202 1.00 89.88 94 PHE A N 1
ATOM 738 C CA . PHE A 1 94 ? 2.548 -2.595 3.618 1.00 89.88 94 PHE A CA 1
ATOM 739 C C . PHE A 1 94 ? 1.249 -2.028 4.196 1.00 89.88 94 PHE A C 1
ATOM 741 O O . PHE A 1 94 ? 0.217 -2.023 3.522 1.00 89.88 94 PHE A O 1
ATOM 748 N N . ILE A 1 95 ? 1.282 -1.573 5.449 1.00 88.44 95 ILE A N 1
ATOM 749 C CA . ILE A 1 95 ? 0.118 -0.951 6.089 1.00 88.44 95 ILE A CA 1
ATOM 750 C C . ILE A 1 95 ? -0.053 0.445 5.495 1.00 88.44 95 ILE A C 1
ATOM 752 O O . ILE A 1 95 ? 0.861 1.268 5.557 1.00 88.44 95 ILE A O 1
ATOM 756 N N . LEU A 1 96 ? -1.214 0.691 4.899 1.00 86.38 96 LEU A N 1
ATOM 757 C CA . LEU A 1 96 ? -1.552 1.990 4.343 1.00 86.38 96 LEU A CA 1
ATOM 758 C C . LEU A 1 96 ? -1.996 2.930 5.481 1.00 86.38 96 LEU A C 1
ATOM 760 O O . LEU A 1 96 ? -2.774 2.504 6.340 1.00 86.38 96 LEU A O 1
ATOM 764 N N . PRO A 1 97 ? -1.509 4.179 5.496 1.00 69.56 97 PRO A N 1
ATOM 765 C CA . PRO A 1 97 ? -1.907 5.200 6.464 1.00 69.56 97 PRO A CA 1
ATOM 766 C C . PRO A 1 97 ? -3.323 5.709 6.201 1.00 69.56 97 PRO A C 1
ATOM 768 O O . PRO A 1 97 ? -3.720 5.800 5.017 1.00 69.56 97 PRO A O 1
#

Radius of gyration: 14.51 Å; chains: 1; bounding box: 25×28×43 Å

Sequence (97 aa):
MQLLQDKAAREAARIGEELLYGNAAVVVVDMSWPTLQRFGSACQQSEDRVFWDLMAGVAEDKDYLRKIRREVDAIVVKAGQARLLYSSRVDRGFILP

Secondary structure (DSSP, 8-state):
-HHHHHHHHHHHHHHHHHHHTT--EEEEE---HHHHHHHHHHTT-S-HHHHHHHTTT--S-HHHHHHHHHHHHT--PPTT--EEEEETTTTEEEEE-

Foldseek 3Di:
DVVVVVVVVVVVVLQVVLVVVVQAAEDEDADDPVQQVLLLVLLVDPDPVSSVVSCPPPPDDPVSSVVSSVVQVPDDHDDSHWYWYAHPNVRDIDIHD

Organism: NCBI:txid13290

pLDDT: mean 85.41, std 10.06, range [59.03, 95.69]